Protein AF-A0AAJ1ILC1-F1 (afdb_monomer_lite)

Foldseek 3Di:
DDDDDDDPPDPDDDQVVDPVHVSVPDVVVVVVVVVVVVVVVVVD

Secondary structure (DSSP, 8-state):
-------TT----HHHH-SSS-TT--HHHHHHHHHHHHHHHHT-

Radius of gyration: 16.16 Å; chains: 1; bounding box: 35×22×38 Å

Structure (mmCIF, N/CA/C/O backbone):
data_AF-A0AAJ1ILC1-F1
#
_entry.id   AF-A0AAJ1ILC1-F1
#
loop_
_atom_site.group_PDB
_atom_site.id
_atom_site.type_symbol
_atom_site.label_atom_id
_atom_site.label_alt_id
_atom_site.label_comp_id
_atom_site.label_asym_id
_atom_site.label_entity_id
_atom_site.label_seq_id
_atom_site.pdbx_PDB_ins_code
_atom_site.Cartn_x
_atom_site.Cartn_y
_atom_site.Cartn_z
_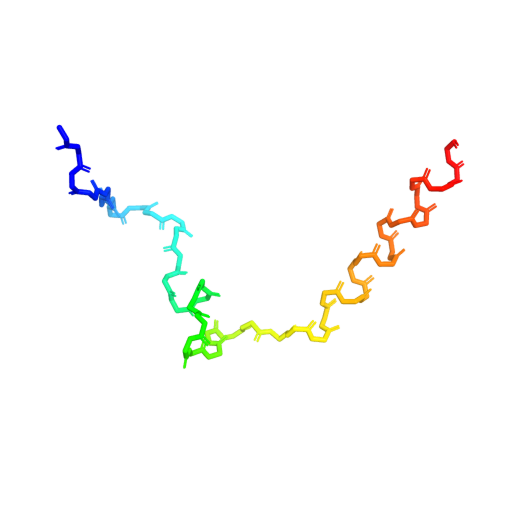atom_site.occupancy
_atom_site.B_iso_or_equiv
_atom_site.auth_seq_id
_atom_site.auth_comp_id
_atom_site.auth_asym_id
_atom_site.auth_atom_id
_atom_site.pdbx_PDB_model_num
ATOM 1 N N . MET A 1 1 ? 27.722 12.880 -8.662 1.00 49.62 1 MET A N 1
ATOM 2 C CA . MET A 1 1 ? 26.263 12.850 -8.893 1.00 49.62 1 MET A CA 1
ATOM 3 C C . MET A 1 1 ? 25.929 11.447 -9.376 1.00 49.62 1 MET A C 1
ATOM 5 O O . MET A 1 1 ? 26.435 11.070 -10.422 1.00 49.62 1 MET A O 1
ATOM 9 N N . MET A 1 2 ? 25.235 10.630 -8.581 1.00 59.25 2 MET A N 1
ATOM 10 C CA . MET A 1 2 ? 24.842 9.277 -9.006 1.00 59.25 2 MET A CA 1
ATOM 11 C C . MET A 1 2 ? 23.547 9.378 -9.816 1.00 59.25 2 MET A C 1
ATOM 13 O O . MET A 1 2 ? 22.530 9.824 -9.293 1.00 59.25 2 MET A O 1
ATOM 17 N N . ALA A 1 3 ? 23.616 9.0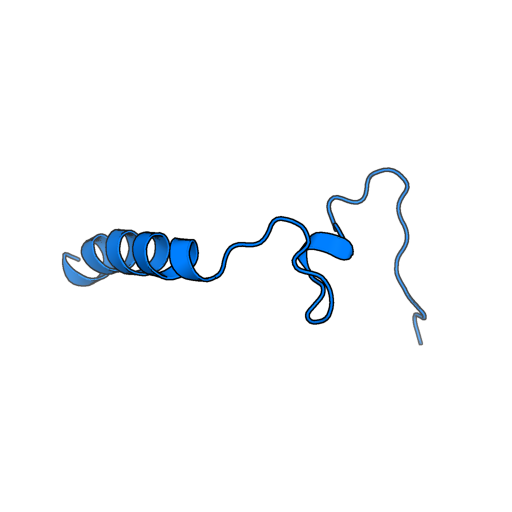16 -11.097 1.00 74.12 3 ALA A N 1
ATOM 18 C CA . ALA A 1 3 ? 22.482 8.962 -12.010 1.00 74.12 3 ALA A CA 1
ATOM 19 C C . ALA A 1 3 ? 21.907 7.536 -11.998 1.00 74.12 3 ALA A C 1
ATOM 21 O O . ALA A 1 3 ? 22.336 6.681 -12.765 1.00 74.12 3 ALA A O 1
ATOM 22 N N . GLY A 1 4 ? 20.971 7.282 -11.083 1.00 84.44 4 GLY A N 1
ATOM 23 C CA . GLY A 1 4 ? 20.226 6.023 -11.010 1.00 84.44 4 GLY A CA 1
ATOM 24 C C . GLY A 1 4 ? 20.944 4.856 -10.322 1.00 84.44 4 GLY A C 1
ATOM 25 O O . GLY A 1 4 ? 22.150 4.871 -10.077 1.00 84.44 4 GLY A O 1
ATOM 26 N N . ILE A 1 5 ? 20.149 3.840 -9.982 1.00 88.75 5 ILE A N 1
ATOM 27 C CA . ILE A 1 5 ? 20.571 2.566 -9.390 1.00 88.75 5 ILE A CA 1
ATOM 28 C C . ILE A 1 5 ? 19.897 1.467 -10.214 1.00 88.75 5 ILE A C 1
ATOM 30 O O . ILE A 1 5 ? 18.689 1.519 -10.425 1.00 88.75 5 ILE A O 1
ATOM 34 N N . SER A 1 6 ? 20.662 0.477 -10.676 1.00 90.69 6 SER A N 1
ATOM 35 C CA . SER A 1 6 ? 20.119 -0.720 -11.327 1.00 90.69 6 SER A CA 1
ATOM 36 C C . SER A 1 6 ? 20.707 -1.973 -10.690 1.00 90.69 6 SER A C 1
ATOM 38 O O . SER A 1 6 ? 21.858 -1.987 -10.253 1.00 90.69 6 SER A O 1
ATOM 40 N N . SER A 1 7 ? 19.890 -3.018 -10.588 1.00 93.19 7 SER A N 1
ATOM 41 C CA . SER A 1 7 ? 20.290 -4.311 -10.044 1.00 93.19 7 SER A CA 1
ATOM 42 C C . SER A 1 7 ? 19.488 -5.414 -10.731 1.00 93.19 7 SER A C 1
ATOM 44 O O . SER A 1 7 ? 18.272 -5.265 -10.864 1.00 93.19 7 SER A O 1
ATOM 46 N N . PRO A 1 8 ? 20.122 -6.535 -11.119 1.00 93.25 8 PRO A N 1
ATOM 47 C CA . PRO A 1 8 ? 19.419 -7.677 -11.704 1.00 93.25 8 PRO A CA 1
ATOM 48 C C . PRO A 1 8 ? 18.482 -8.381 -10.708 1.00 93.25 8 PRO A C 1
ATOM 50 O O . PRO A 1 8 ? 17.662 -9.194 -11.114 1.00 93.25 8 PRO A O 1
ATOM 53 N N . VAL A 1 9 ? 18.603 -8.081 -9.411 1.00 95.25 9 VAL A N 1
ATOM 54 C CA . VAL A 1 9 ? 17.785 -8.646 -8.324 1.00 95.25 9 VAL A CA 1
ATOM 55 C C . VAL A 1 9 ? 17.052 -7.551 -7.544 1.00 95.25 9 VAL A C 1
ATOM 57 O O . VAL A 1 9 ? 16.826 -7.667 -6.341 1.00 95.25 9 VAL A O 1
ATOM 60 N N . SER A 1 10 ? 16.737 -6.437 -8.209 1.00 94.69 10 SER A N 1
ATOM 61 C CA . SER A 1 10 ? 15.974 -5.349 -7.597 1.00 94.69 10 SER A CA 1
ATOM 62 C C . SER A 1 10 ? 14.584 -5.823 -7.163 1.00 94.69 10 SER A C 1
ATOM 64 O O . SER A 1 10 ? 13.892 -6.498 -7.920 1.00 94.69 10 SER A O 1
ATOM 66 N N . LEU A 1 11 ? 14.161 -5.422 -5.962 1.00 95.81 11 LEU A N 1
ATOM 67 C CA . LEU A 1 11 ? 12.776 -5.582 -5.498 1.00 95.81 11 LEU A CA 1
ATOM 68 C C . LEU A 1 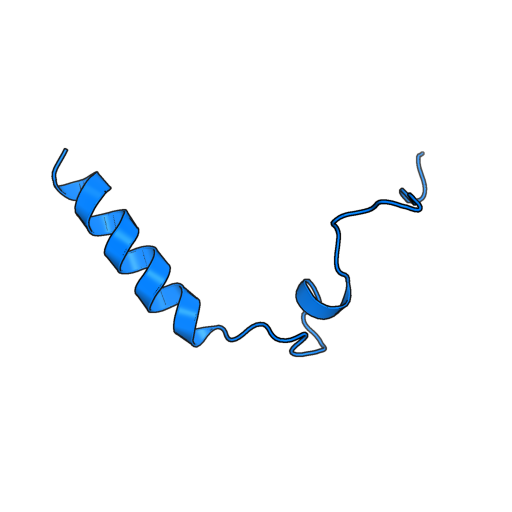11 ? 11.890 -4.388 -5.877 1.00 95.81 11 LEU A C 1
ATOM 70 O O . LEU A 1 11 ? 10.687 -4.415 -5.633 1.00 95.81 11 LEU A O 1
ATOM 74 N N . TYR A 1 12 ? 12.477 -3.327 -6.435 1.00 94.25 12 TYR A N 1
ATOM 75 C CA . TYR A 1 12 ? 11.713 -2.186 -6.918 1.00 94.25 12 TYR A CA 1
ATOM 76 C C . TYR A 1 12 ? 10.898 -2.588 -8.149 1.00 94.25 12 TYR A C 1
ATOM 78 O O . TYR A 1 12 ? 11.456 -3.086 -9.126 1.00 94.25 12 TYR A O 1
ATOM 86 N N . ASN A 1 13 ? 9.591 -2.337 -8.092 1.00 93.88 13 ASN A N 1
ATOM 87 C CA . ASN A 1 13 ? 8.673 -2.487 -9.210 1.00 93.88 13 ASN A CA 1
ATOM 88 C C . ASN A 1 13 ? 8.169 -1.095 -9.618 1.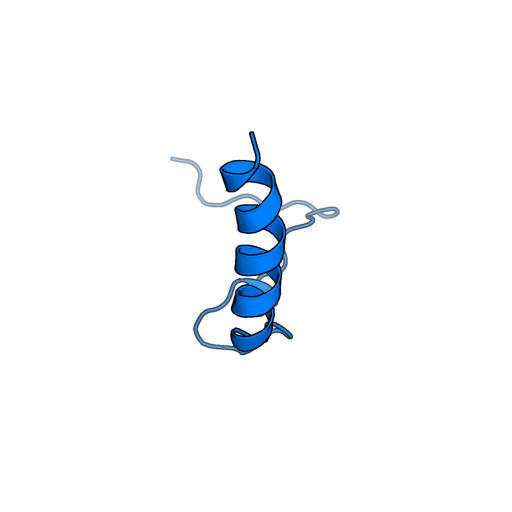00 93.88 13 ASN A C 1
ATOM 90 O O . ASN A 1 13 ? 7.442 -0.451 -8.862 1.00 93.88 13 ASN A O 1
ATOM 94 N N . GLU A 1 14 ? 8.584 -0.638 -10.799 1.00 93.31 14 GLU A N 1
ATOM 95 C CA . GLU A 1 14 ? 8.256 0.689 -11.329 1.00 93.31 14 GLU A CA 1
ATOM 96 C C . GLU A 1 14 ? 6.764 0.845 -11.635 1.00 93.31 14 GLU A C 1
ATOM 98 O O . GLU A 1 14 ? 6.193 1.892 -11.344 1.00 93.31 14 GLU A O 1
ATOM 103 N N . GLU A 1 15 ? 6.111 -0.203 -12.148 1.00 94.94 15 GLU A N 1
ATOM 104 C CA . GLU A 1 15 ? 4.678 -0.166 -12.454 1.00 94.94 15 GLU A CA 1
ATOM 105 C C . GLU A 1 15 ? 3.857 0.045 -11.183 1.00 94.94 15 GLU A C 1
ATOM 107 O O . GLU A 1 15 ? 2.982 0.905 -11.161 1.00 94.94 15 GLU A O 1
ATOM 112 N N . LEU A 1 16 ? 4.188 -0.680 -10.109 1.00 94.25 16 LEU A N 1
ATOM 113 C CA . LEU A 1 16 ? 3.518 -0.554 -8.811 1.00 94.25 16 LEU A CA 1
ATOM 114 C C . LEU A 1 16 ? 3.742 0.824 -8.163 1.00 94.25 16 LEU A C 1
ATOM 116 O O . LEU A 1 16 ? 2.880 1.315 -7.440 1.00 94.25 16 LEU A O 1
ATOM 120 N N . GLY A 1 17 ? 4.912 1.430 -8.380 1.00 90.62 17 GLY A N 1
ATOM 121 C CA . GLY A 1 17 ? 5.260 2.751 -7.848 1.00 90.62 17 GLY A CA 1
ATOM 122 C C . GLY A 1 17 ? 4.809 3.929 -8.717 1.00 90.62 17 GLY A C 1
ATOM 123 O O . GLY A 1 17 ? 5.024 5.078 -8.327 1.00 90.62 17 GLY A O 1
ATOM 124 N N . SER A 1 18 ? 4.235 3.663 -9.891 1.00 93.50 18 SER A N 1
ATOM 125 C CA . SER A 1 18 ? 3.817 4.688 -10.843 1.00 93.50 18 SER A CA 1
ATOM 126 C C . SER A 1 18 ? 2.554 5.406 -10.375 1.00 93.50 18 SER A C 1
ATOM 128 O O . SER A 1 18 ? 1.646 4.806 -9.808 1.00 93.50 18 SER A O 1
ATOM 130 N N . MET A 1 19 ? 2.475 6.709 -10.648 1.00 92.31 19 MET A N 1
ATOM 131 C CA . MET A 1 19 ? 1.236 7.481 -10.476 1.00 92.31 19 MET A CA 1
ATOM 132 C C . MET A 1 19 ? 0.368 7.479 -11.737 1.00 92.31 19 MET A C 1
ATOM 134 O O . MET A 1 19 ? -0.821 7.769 -11.660 1.00 92.31 19 MET A O 1
ATOM 138 N N . GLU A 1 20 ? 0.948 7.112 -12.881 1.00 94.12 20 GLU A N 1
ATOM 139 C CA . GLU A 1 20 ? 0.275 7.180 -14.182 1.00 94.12 20 GLU A CA 1
ATOM 140 C C . GLU A 1 20 ? -0.283 5.828 -14.634 1.00 94.12 20 GLU A C 1
ATOM 142 O O . GLU A 1 20 ? -1.075 5.751 -15.573 1.00 94.12 20 GLU A O 1
ATOM 147 N N . ILE A 1 21 ? 0.123 4.746 -13.968 1.00 92.06 21 ILE A N 1
ATOM 148 C CA . ILE A 1 21 ? -0.301 3.375 -14.250 1.00 92.06 21 ILE A CA 1
ATOM 149 C C . ILE A 1 21 ? -0.786 2.771 -12.935 1.00 92.06 21 ILE A C 1
ATOM 151 O O . ILE A 1 21 ? -0.138 2.939 -11.911 1.00 92.06 21 ILE A O 1
ATOM 155 N N . SER A 1 22 ? -1.908 2.043 -12.954 1.00 88.81 22 SER A N 1
ATOM 156 C CA . SER A 1 22 ? -2.427 1.397 -11.737 1.00 88.81 22 SER A CA 1
ATOM 157 C C . SER A 1 22 ? -1.445 0.374 -11.157 1.00 88.81 22 SER A C 1
ATOM 159 O O . SER A 1 22 ? -1.383 0.232 -9.943 1.00 88.81 22 SER A O 1
ATOM 161 N N . GLY A 1 23 ? -0.681 -0.346 -11.989 1.00 88.56 23 GLY A N 1
ATOM 162 C CA . GLY A 1 23 ? 0.423 -1.194 -11.517 1.00 88.56 23 GLY A CA 1
ATOM 163 C C . GLY A 1 23 ? 0.024 -2.314 -10.550 1.00 88.56 23 GLY A C 1
ATOM 164 O O . GLY A 1 23 ? 0.873 -2.828 -9.827 1.00 88.56 23 GLY A O 1
ATOM 165 N N . GLY A 1 24 ? -1.267 -2.661 -10.486 1.00 92.25 24 GLY A N 1
ATOM 166 C CA . GLY A 1 24 ? -1.813 -3.589 -9.491 1.00 92.25 24 GLY A CA 1
ATOM 167 C C . GLY A 1 24 ? -1.981 -2.996 -8.085 1.00 92.25 24 GLY A C 1
ATOM 168 O O . GLY A 1 24 ? -2.316 -3.736 -7.164 1.00 92.25 24 GLY A O 1
ATOM 169 N N . TYR A 1 25 ? -1.765 -1.690 -7.906 1.00 93.88 25 TYR A N 1
ATOM 170 C CA . TYR A 1 25 ? -2.062 -0.963 -6.677 1.00 93.88 25 TYR A CA 1
ATOM 171 C C . TYR A 1 25 ? -3.525 -0.508 -6.664 1.00 93.88 25 TYR A C 1
ATOM 173 O O . TYR A 1 25 ? -3.975 0.203 -7.565 1.00 93.88 25 TYR A O 1
ATOM 181 N N . GLU A 1 26 ? -4.250 -0.897 -5.616 1.00 94.94 26 GLU A N 1
ATOM 182 C CA . GLU A 1 26 ? -5.631 -0.488 -5.368 1.00 94.94 26 GLU A CA 1
ATOM 183 C C . GLU A 1 26 ? -5.688 0.428 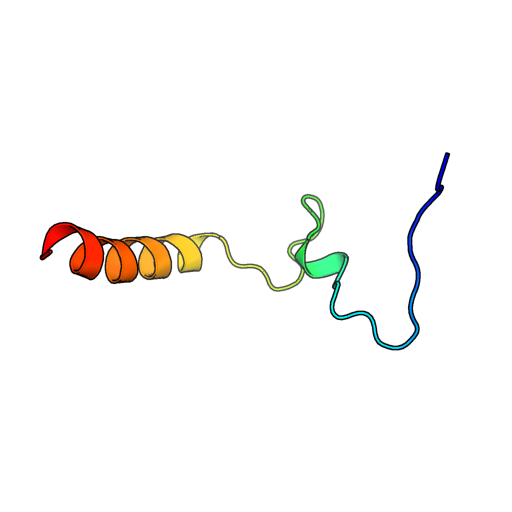-4.127 1.00 94.94 26 GLU A C 1
ATOM 185 O O . GLU A 1 26 ? -5.578 -0.050 -2.992 1.00 94.94 26 GLU A O 1
ATOM 190 N N . PRO A 1 27 ? -5.846 1.758 -4.299 1.00 92.88 27 PRO A N 1
ATOM 191 C CA . PRO A 1 27 ? -5.810 2.710 -3.190 1.00 92.88 27 PRO A CA 1
ATOM 192 C C . PRO A 1 27 ? -6.847 2.449 -2.090 1.00 92.88 27 PRO A C 1
ATOM 194 O O . PRO A 1 27 ? -6.622 2.840 -0.939 1.00 92.88 27 PRO A O 1
ATOM 197 N N . VAL A 1 28 ? -7.989 1.816 -2.405 1.00 96.06 28 VAL A N 1
ATOM 198 C CA . VAL A 1 28 ? -9.027 1.562 -1.391 1.00 96.06 28 VAL A CA 1
ATOM 199 C C . VAL A 1 28 ? -8.560 0.586 -0.305 1.00 96.06 28 VAL A C 1
ATOM 201 O O . VAL A 1 28 ? -8.948 0.739 0.859 1.00 96.06 28 VAL A O 1
ATOM 204 N N . ASP A 1 29 ? -7.658 -0.342 -0.629 1.00 96.12 29 ASP A N 1
ATOM 205 C CA . ASP A 1 29 ? -7.158 -1.352 0.311 1.00 96.12 29 ASP A CA 1
ATOM 206 C C . ASP A 1 29 ? -6.327 -0.729 1.443 1.00 96.12 29 ASP A C 1
ATOM 208 O O . ASP A 1 29 ? -6.363 -1.182 2.597 1.00 96.12 29 ASP A O 1
ATOM 212 N N . CYS A 1 30 ? -5.649 0.390 1.163 1.00 96.56 30 CYS A N 1
ATOM 213 C CA . CYS A 1 30 ? -4.859 1.121 2.151 1.00 96.56 30 CYS A CA 1
ATOM 214 C C . CYS A 1 30 ? -5.698 1.602 3.338 1.00 96.56 30 CYS A C 1
ATOM 216 O O . CYS A 1 30 ? -5.201 1.654 4.464 1.00 96.56 30 CYS A O 1
ATOM 218 N N . LYS A 1 31 ? -6.985 1.899 3.127 1.00 97.81 31 LYS A N 1
ATOM 219 C CA . LYS A 1 31 ? -7.890 2.322 4.202 1.00 97.81 31 LYS A CA 1
ATOM 220 C C . LYS A 1 31 ? -8.049 1.233 5.265 1.00 97.81 31 LYS A C 1
ATOM 222 O O . LYS A 1 31 ? -7.967 1.521 6.460 1.00 97.81 31 LYS A O 1
ATOM 227 N N . GLY A 1 32 ? -8.263 -0.013 4.840 1.00 97.31 32 GLY A N 1
ATOM 228 C CA . GLY A 1 32 ? -8.379 -1.156 5.746 1.00 97.31 32 GLY A CA 1
ATOM 229 C C . GLY A 1 32 ? -7.075 -1.407 6.499 1.00 97.31 32 GLY A C 1
ATOM 230 O O . GLY A 1 32 ? -7.080 -1.537 7.726 1.00 97.31 32 GLY A O 1
ATOM 231 N N . PHE A 1 33 ? -5.953 -1.378 5.773 1.00 97.12 33 PHE A N 1
ATOM 232 C CA . PHE A 1 33 ? -4.621 -1.544 6.348 1.00 97.12 33 PHE A CA 1
ATOM 233 C C . PHE A 1 33 ? -4.334 -0.507 7.443 1.00 97.12 33 PHE A C 1
ATOM 235 O O . PHE A 1 33 ? -3.983 -0.881 8.564 1.00 97.12 33 PHE A O 1
ATOM 242 N N . ILE A 1 34 ? -4.533 0.784 7.165 1.00 97.94 34 ILE A N 1
ATOM 243 C CA . ILE A 1 34 ? -4.268 1.866 8.125 1.00 97.94 34 ILE A CA 1
ATOM 244 C C . ILE A 1 34 ? -5.128 1.700 9.382 1.00 97.94 34 ILE A C 1
ATOM 246 O O . ILE A 1 34 ? -4.594 1.715 10.490 1.00 97.94 34 ILE A O 1
ATOM 250 N N . ASN A 1 35 ? -6.434 1.471 9.228 1.00 97.38 35 ASN A N 1
ATOM 251 C CA . ASN A 1 35 ? -7.358 1.366 10.361 1.00 97.38 35 ASN A CA 1
ATOM 252 C C . ASN A 1 35 ? -7.008 0.204 11.301 1.00 97.38 35 ASN A C 1
ATOM 254 O O . ASN A 1 35 ? -6.980 0.376 12.519 1.00 97.38 35 ASN A O 1
ATOM 258 N N . ILE A 1 36 ? -6.695 -0.972 10.746 1.00 96.94 36 ILE A N 1
ATOM 259 C CA . ILE A 1 36 ? -6.328 -2.153 11.541 1.00 96.94 36 ILE A CA 1
ATOM 260 C C . ILE A 1 36 ? -5.025 -1.916 12.314 1.00 96.94 36 ILE A C 1
ATOM 262 O O . ILE A 1 36 ? -4.899 -2.327 13.469 1.00 96.94 36 ILE A O 1
ATOM 266 N N . ASN A 1 37 ? -4.045 -1.253 11.695 1.00 96.62 37 ASN A N 1
ATOM 267 C CA . ASN A 1 37 ? -2.785 -0.913 12.355 1.00 96.62 37 ASN A CA 1
ATOM 268 C C . ASN A 1 37 ? -2.983 0.156 13.445 1.00 96.62 37 ASN A C 1
ATOM 270 O O . ASN A 1 37 ? -2.422 0.024 14.532 1.00 96.62 37 ASN A O 1
ATOM 274 N N . ALA A 1 38 ? -3.822 1.163 13.189 1.00 97.44 38 ALA A N 1
ATOM 275 C CA . ALA A 1 38 ? -4.110 2.241 14.131 1.00 97.44 38 ALA A CA 1
ATOM 276 C C . ALA A 1 38 ? -4.763 1.740 15.4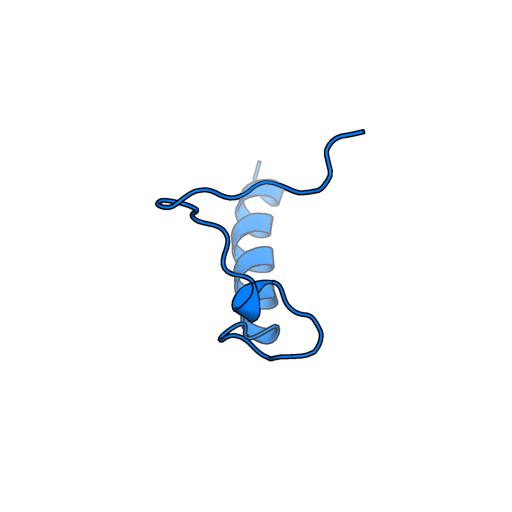27 1.00 97.44 38 ALA A C 1
ATOM 278 O O . ALA A 1 38 ? -4.422 2.228 16.500 1.00 97.44 38 ALA A O 1
ATOM 279 N N . ILE A 1 39 ? -5.642 0.730 15.359 1.00 96.62 39 ILE A N 1
ATOM 280 C CA . ILE A 1 39 ? -6.270 0.137 16.554 1.00 96.62 39 ILE A CA 1
ATOM 281 C C . ILE A 1 39 ? -5.215 -0.342 17.562 1.00 96.62 39 ILE A C 1
ATOM 283 O O . ILE A 1 39 ? -5.346 -0.073 18.752 1.00 96.62 39 ILE A O 1
ATOM 287 N N . ARG A 1 40 ? -4.147 -1.010 17.100 1.00 94.50 40 ARG A N 1
ATOM 288 C CA . ARG A 1 40 ? -3.073 -1.488 17.991 1.00 94.50 40 ARG A CA 1
ATOM 289 C C . ARG A 1 40 ? -2.303 -0.343 18.637 1.00 94.50 40 ARG A C 1
ATOM 291 O O . ARG A 1 40 ? -1.943 -0.439 19.804 1.00 94.50 40 ARG A O 1
ATOM 298 N N . LEU A 1 41 ? -2.067 0.724 17.878 1.00 94.38 41 LEU A N 1
ATOM 299 C CA . LEU A 1 41 ? -1.366 1.902 18.373 1.00 94.38 41 LEU A CA 1
ATOM 300 C C . LEU A 1 41 ? -2.187 2.640 19.437 1.00 94.38 41 LEU A C 1
ATOM 302 O O . LEU A 1 41 ? -1.636 3.053 20.446 1.00 94.38 41 LEU A O 1
ATOM 306 N N . MET A 1 42 ? -3.498 2.779 19.226 1.00 92.81 42 MET A N 1
ATOM 307 C CA . MET A 1 42 ? -4.391 3.470 20.164 1.00 92.81 42 MET A CA 1
ATOM 308 C C . MET A 1 42 ? -4.684 2.670 21.438 1.00 92.81 42 MET A C 1
ATOM 310 O O . MET A 1 42 ? -5.073 3.256 22.440 1.00 92.81 42 MET A O 1
ATOM 314 N N . ALA A 1 43 ? -4.545 1.345 21.396 1.00 83.00 43 ALA A N 1
ATOM 315 C CA . ALA A 1 43 ? -4.752 0.473 22.552 1.00 83.00 43 ALA A CA 1
ATOM 316 C C . ALA A 1 43 ? -3.527 0.376 23.488 1.00 83.00 43 ALA A C 1
ATOM 318 O O . ALA A 1 43 ? -3.595 -0.361 24.472 1.00 83.00 43 ALA A O 1
ATOM 319 N N . SER A 1 44 ? -2.418 1.050 23.149 1.00 62.22 44 SER A N 1
ATOM 320 C CA . SER A 1 44 ? -1.162 1.062 23.918 1.00 62.22 44 SER A CA 1
ATOM 321 C C . SER A 1 44 ? -1.104 2.195 24.938 1.00 62.22 44 SER A C 1
ATOM 323 O O . SER A 1 44 ? -1.713 3.256 24.679 1.00 62.22 44 SER A O 1
#

Sequence (44 aa):
MMAGISSPVSLYNEELGSMEISGGYEPVDCKGFININAIRLMAS

pLDDT: mean 90.78, std 10.2, range [49.62, 97.94]